Protein AF-A0A2T4S5C5-F1 (afdb_monomer_lite)

Structure (mmCIF, N/CA/C/O backbone):
data_AF-A0A2T4S5C5-F1
#
_entry.id   AF-A0A2T4S5C5-F1
#
loop_
_atom_site.group_PDB
_atom_site.id
_atom_site.type_symbol
_atom_site.label_atom_id
_atom_site.label_alt_id
_atom_site.label_comp_id
_atom_site.label_asym_id
_atom_site.label_entity_id
_atom_site.label_seq_id
_atom_site.pdbx_PDB_ins_code
_atom_site.Cartn_x
_atom_site.Cartn_y
_atom_site.Cartn_z
_atom_site.occupancy
_atom_site.B_iso_or_equiv
_atom_site.auth_seq_id
_atom_site.auth_comp_id
_atom_site.auth_asym_id
_atom_site.auth_atom_id
_atom_site.pdbx_PDB_model_num
ATOM 1 N N . PRO A 1 1 ? -18.027 0.697 -0.642 1.00 87.75 1 PRO A N 1
ATOM 2 C CA . PRO A 1 1 ? -19.459 0.591 -0.222 1.00 87.75 1 PRO A CA 1
ATOM 3 C C . PRO A 1 1 ? -19.782 -0.707 0.542 1.00 87.75 1 PRO A C 1
ATOM 5 O O . PRO A 1 1 ? -20.382 -0.642 1.612 1.00 87.75 1 PRO A O 1
ATOM 8 N N . ILE A 1 2 ? -19.350 -1.861 0.017 1.00 93.06 2 ILE A N 1
ATOM 9 C CA . ILE A 1 2 ? -19.612 -3.201 0.575 1.00 93.06 2 ILE A CA 1
ATOM 10 C C . ILE A 1 2 ? -19.132 -3.336 2.029 1.00 93.06 2 ILE A C 1
ATOM 12 O O . ILE A 1 2 ? -19.929 -3.673 2.899 1.00 93.06 2 ILE A O 1
ATOM 16 N N . GLY A 1 3 ? -17.880 -2.970 2.333 1.00 91.44 3 GLY A N 1
ATOM 17 C CA . GLY A 1 3 ? -17.350 -3.055 3.704 1.00 91.44 3 GLY A CA 1
ATOM 18 C C . GLY A 1 3 ? -18.175 -2.270 4.735 1.00 91.44 3 GLY A C 1
ATOM 19 O O . GLY A 1 3 ? -18.445 -2.761 5.828 1.00 91.44 3 GLY A O 1
ATOM 20 N N . ARG A 1 4 ? -18.684 -1.084 4.365 1.00 93.38 4 ARG A N 1
ATOM 21 C CA . ARG A 1 4 ? -19.587 -0.298 5.228 1.00 93.38 4 ARG A CA 1
ATOM 22 C C . ARG A 1 4 ? -20.935 -0.987 5.437 1.00 93.38 4 ARG A C 1
ATOM 24 O O . ARG A 1 4 ? -21.500 -0.866 6.517 1.00 93.38 4 ARG A O 1
ATOM 31 N N . ALA A 1 5 ? -21.465 -1.661 4.417 1.00 95.31 5 ALA A N 1
ATOM 32 C CA . ALA A 1 5 ? -22.710 -2.412 4.538 1.00 95.31 5 ALA A CA 1
ATOM 33 C C . ALA A 1 5 ? -22.542 -3.612 5.482 1.00 95.31 5 ALA A C 1
ATOM 35 O O . ALA A 1 5 ? -23.392 -3.809 6.343 1.00 95.31 5 ALA A O 1
ATOM 36 N N . ILE A 1 6 ? -21.417 -4.331 5.390 1.00 94.19 6 ILE A N 1
ATOM 37 C CA . ILE A 1 6 ? -21.075 -5.431 6.305 1.00 94.19 6 ILE A CA 1
ATOM 38 C C . ILE A 1 6 ? -21.021 -4.927 7.749 1.00 94.19 6 ILE A C 1
ATOM 40 O O . ILE A 1 6 ? -21.730 -5.460 8.592 1.00 94.19 6 ILE A O 1
ATOM 44 N N . LEU A 1 7 ? -20.268 -3.856 8.027 1.00 95.44 7 LEU A N 1
ATOM 45 C CA . LEU A 1 7 ? -20.167 -3.287 9.380 1.00 95.44 7 LEU A CA 1
ATOM 46 C C . LEU A 1 7 ? -21.524 -2.835 9.940 1.00 95.44 7 LEU A C 1
ATOM 48 O O . LEU A 1 7 ? -21.806 -3.026 11.120 1.00 95.44 7 LEU A O 1
ATOM 52 N N . LYS A 1 8 ? -22.380 -2.245 9.096 1.00 96.62 8 LYS A N 1
ATOM 53 C CA . LYS A 1 8 ? -23.745 -1.866 9.491 1.00 96.62 8 LYS A CA 1
ATOM 54 C C . LYS A 1 8 ? -24.615 -3.082 9.797 1.00 96.62 8 LYS A C 1
ATOM 56 O O . LYS A 1 8 ? -25.413 -3.026 10.723 1.00 96.62 8 LYS A O 1
ATOM 61 N N . TYR A 1 9 ? -24.482 -4.143 9.007 1.00 96.19 9 TYR A N 1
ATOM 62 C CA . TYR A 1 9 ? -25.260 -5.365 9.168 1.00 96.19 9 TYR A CA 1
ATOM 63 C C . TYR A 1 9 ? -24.844 -6.144 10.419 1.00 96.19 9 TYR A C 1
ATOM 65 O O . TYR A 1 9 ? -25.700 -6.597 11.171 1.00 96.19 9 TYR A O 1
ATOM 73 N N . THR A 1 10 ? -23.537 -6.277 10.663 1.00 95.44 10 THR A N 1
ATOM 74 C CA . THR A 1 10 ? -23.018 -6.981 11.843 1.00 95.44 10 THR A CA 1
ATOM 75 C C . THR A 1 10 ? -23.188 -6.172 13.121 1.00 95.44 10 THR A C 1
ATOM 77 O O . THR A 1 10 ? -23.290 -6.763 14.190 1.00 95.44 10 THR A O 1
ATOM 80 N N . ASN A 1 11 ? -23.211 -4.838 13.017 1.00 96.12 11 ASN A N 1
ATOM 81 C CA . ASN A 1 11 ? -23.272 -3.910 14.145 1.00 96.12 11 ASN A CA 1
ATOM 82 C C . ASN A 1 11 ? -22.183 -4.183 15.205 1.00 96.12 11 ASN A C 1
ATOM 84 O O . ASN A 1 11 ? -22.400 -4.035 16.407 1.00 96.12 11 ASN A O 1
ATOM 88 N N . LEU A 1 12 ? -21.006 -4.614 14.746 1.00 95.62 12 LEU A N 1
ATOM 89 C CA . LEU A 1 12 ? -19.851 -4.954 15.573 1.00 95.62 12 LEU A CA 1
ATOM 90 C C . LEU A 1 12 ? -18.567 -4.411 14.929 1.00 95.62 12 LEU A C 1
ATOM 92 O O . LEU A 1 12 ? -18.469 -4.381 13.698 1.00 95.62 12 LEU A O 1
ATOM 96 N N . PRO A 1 13 ? -17.553 -4.032 15.729 1.00 94.62 13 PRO A N 1
ATOM 97 C CA . PRO A 1 13 ? -16.203 -3.830 15.220 1.00 94.62 13 PRO A CA 1
ATOM 98 C C . PRO A 1 13 ? -15.662 -5.132 14.619 1.00 94.62 13 PRO A C 1
ATOM 100 O O . PRO A 1 13 ? -15.776 -6.194 15.230 1.00 94.62 13 PRO A O 1
ATOM 103 N N . ILE A 1 14 ? -15.048 -5.051 13.437 1.00 93.88 14 ILE A N 1
ATOM 104 C CA . ILE A 1 14 ? -14.439 -6.201 12.760 1.00 93.88 14 ILE A CA 1
ATOM 105 C C . ILE A 1 14 ? -12.934 -5.966 12.665 1.00 93.88 14 ILE A C 1
ATOM 107 O O . ILE A 1 14 ? -12.489 -4.994 12.056 1.00 93.88 14 ILE A O 1
ATOM 111 N N . ALA A 1 15 ? -12.150 -6.874 13.243 1.00 93.12 15 ALA A N 1
ATOM 112 C CA . ALA A 1 15 ? -10.718 -6.946 12.988 1.00 93.12 15 ALA A CA 1
ATOM 113 C C . ALA A 1 15 ? -10.492 -7.664 11.650 1.00 93.12 15 ALA A C 1
ATOM 115 O O . ALA A 1 15 ? -10.831 -8.837 11.515 1.00 93.12 15 ALA A O 1
ATOM 116 N N . ALA A 1 16 ? -9.938 -6.959 10.664 1.00 91.31 16 ALA A N 1
ATOM 117 C CA . ALA A 1 16 ? -9.728 -7.480 9.315 1.00 91.31 16 ALA A CA 1
ATOM 118 C C . ALA A 1 16 ? -8.326 -7.098 8.802 1.00 91.31 16 ALA A C 1
ATOM 120 O O . ALA A 1 16 ? -8.145 -5.981 8.311 1.00 91.31 16 ALA A O 1
ATOM 121 N N . PRO A 1 17 ? -7.314 -7.979 8.934 1.00 90.25 17 PRO A N 1
ATOM 122 C CA . PRO A 1 17 ? -6.069 -7.836 8.183 1.00 90.25 17 PRO A CA 1
ATOM 123 C C . PRO A 1 17 ? -6.308 -8.104 6.684 1.00 90.25 17 PRO A C 1
ATOM 125 O O . PRO A 1 17 ? -7.419 -8.431 6.265 1.00 90.25 17 PRO A O 1
ATOM 128 N N . SER A 1 18 ? -5.264 -7.971 5.866 1.00 90.06 18 SER A N 1
ATOM 129 C CA . SER A 1 18 ? -5.326 -8.303 4.441 1.00 90.06 18 SER A CA 1
ATOM 130 C C . SER A 1 18 ? -5.681 -9.787 4.230 1.00 90.06 18 SER A C 1
ATOM 132 O O . SER A 1 18 ? -5.186 -10.668 4.934 1.00 90.06 18 SER A O 1
ATOM 134 N N . ALA A 1 19 ? -6.572 -10.069 3.274 1.00 92.81 19 ALA A N 1
ATOM 135 C CA . ALA A 1 19 ? -7.164 -11.396 3.055 1.00 92.81 19 ALA A CA 1
ATOM 136 C C . ALA A 1 19 ? -6.281 -12.322 2.190 1.00 92.81 19 ALA A C 1
ATOM 138 O O . ALA A 1 19 ? -6.744 -12.906 1.211 1.00 92.81 19 ALA A O 1
ATOM 139 N N . ASN A 1 20 ? -4.996 -12.416 2.524 1.00 91.12 20 ASN A N 1
ATOM 140 C CA . ASN A 1 20 ? -3.998 -13.224 1.822 1.00 91.12 20 ASN A CA 1
ATOM 141 C C . ASN A 1 20 ? -3.277 -14.176 2.774 1.00 91.12 20 ASN A C 1
ATOM 143 O O . ASN A 1 20 ? -3.218 -13.971 3.990 1.00 91.12 20 ASN A O 1
ATOM 147 N N . ILE A 1 21 ? -2.673 -15.218 2.207 1.00 90.19 21 ILE A N 1
ATOM 148 C CA . ILE A 1 21 ? -1.751 -16.069 2.957 1.00 90.19 21 ILE A CA 1
ATOM 149 C C . ILE A 1 21 ? -0.557 -15.209 3.382 1.00 90.19 21 ILE A C 1
ATOM 151 O O . ILE A 1 21 ? -0.024 -14.421 2.593 1.00 90.19 21 ILE A O 1
ATOM 155 N N . SER A 1 22 ? -0.116 -15.360 4.634 1.00 83.56 22 SER A N 1
ATOM 156 C CA . SER A 1 22 ? 1.024 -14.611 5.169 1.00 83.56 22 SER A CA 1
ATOM 157 C C . SER A 1 22 ? 2.228 -14.682 4.224 1.00 83.56 22 SER A C 1
ATOM 159 O O . SER A 1 22 ? 2.515 -15.743 3.677 1.00 83.56 22 SER A O 1
ATOM 161 N N . SER A 1 23 ? 2.938 -13.559 4.058 1.00 78.25 23 SER A N 1
ATOM 162 C CA . SER A 1 23 ? 4.047 -13.315 3.105 1.00 78.25 23 SER A CA 1
ATOM 163 C C . SER A 1 23 ? 3.679 -13.120 1.628 1.00 78.25 23 SER A C 1
ATOM 165 O O . SER A 1 23 ? 4.500 -12.577 0.883 1.00 78.25 23 SER A O 1
ATOM 167 N N . ARG A 1 24 ? 2.460 -13.477 1.201 1.00 83.75 24 ARG A N 1
ATOM 168 C CA . ARG A 1 24 ? 1.985 -13.162 -0.156 1.00 83.75 24 ARG A CA 1
ATOM 169 C C . ARG A 1 24 ? 1.583 -11.686 -0.274 1.00 83.75 24 ARG A C 1
ATOM 171 O O . ARG A 1 24 ? 1.349 -11.045 0.753 1.00 83.75 24 ARG A O 1
ATOM 178 N N . PRO A 1 25 ? 1.508 -11.144 -1.500 1.00 84.12 25 PRO A N 1
ATOM 179 C CA . PRO A 1 25 ? 0.956 -9.816 -1.714 1.00 84.12 25 PRO A CA 1
ATOM 180 C C . PRO A 1 25 ? -0.488 -9.683 -1.224 1.00 84.12 25 PRO A C 1
ATOM 182 O O . PRO A 1 25 ? -1.264 -10.634 -1.320 1.00 84.12 25 PRO A O 1
ATOM 185 N N . SER A 1 26 ? -0.843 -8.503 -0.715 1.00 87.88 26 SER A N 1
ATOM 186 C CA . SER A 1 26 ? -2.214 -8.174 -0.337 1.00 87.88 26 SER A CA 1
ATOM 187 C C . SER A 1 26 ? -3.162 -8.254 -1.539 1.00 87.88 26 SER A C 1
ATOM 189 O O . SER A 1 26 ? -2.793 -7.879 -2.656 1.00 87.88 26 SER A O 1
ATOM 191 N N . PRO A 1 27 ? -4.393 -8.751 -1.344 1.00 90.31 27 PRO A N 1
ATOM 192 C CA . PRO A 1 27 ? -5.304 -8.996 -2.443 1.00 90.31 27 PRO A CA 1
ATOM 193 C C . PRO A 1 27 ? -6.079 -7.723 -2.798 1.00 90.31 27 PRO A C 1
ATOM 195 O O . PRO A 1 27 ? -6.766 -7.139 -1.964 1.00 90.31 27 PRO A O 1
ATOM 198 N N . THR A 1 28 ? -6.017 -7.331 -4.064 1.00 91.44 28 THR A N 1
ATOM 199 C CA . THR A 1 28 ? -6.781 -6.200 -4.621 1.00 91.44 28 THR A CA 1
ATOM 200 C C . THR A 1 28 ? -8.031 -6.620 -5.399 1.00 91.44 28 THR A C 1
ATOM 202 O O . THR A 1 28 ? -8.876 -5.781 -5.699 1.00 91.44 28 THR A O 1
ATOM 205 N N . THR A 1 29 ? -8.185 -7.912 -5.716 1.00 92.06 29 THR A N 1
ATOM 206 C CA . THR A 1 29 ? -9.306 -8.457 -6.502 1.00 92.06 29 THR A CA 1
ATOM 207 C C . THR A 1 29 ? -9.937 -9.662 -5.808 1.00 92.06 29 THR A C 1
ATOM 209 O O . THR A 1 29 ? -9.288 -10.336 -5.003 1.00 92.06 29 THR A O 1
ATOM 212 N N . PHE A 1 30 ? -11.187 -9.987 -6.160 1.00 94.19 30 PHE A N 1
ATOM 213 C CA . PHE A 1 30 ? -11.840 -11.211 -5.684 1.00 94.19 30 PHE A CA 1
ATOM 214 C C . PHE A 1 30 ? -11.022 -12.462 -6.019 1.00 94.19 30 PHE A C 1
ATOM 216 O O . PHE A 1 30 ? -10.830 -13.311 -5.156 1.00 94.19 30 PHE A O 1
ATOM 223 N N . SER A 1 31 ? -10.484 -12.555 -7.238 1.00 94.44 31 SER A N 1
ATOM 224 C CA . SER A 1 31 ? -9.674 -13.698 -7.668 1.00 94.44 31 SER A CA 1
ATOM 225 C C . SER A 1 31 ? -8.424 -13.885 -6.804 1.00 94.44 31 SER A C 1
ATOM 227 O O . SER A 1 31 ? -8.061 -15.021 -6.509 1.00 94.44 31 SER A O 1
ATOM 229 N N . HIS A 1 32 ? -7.784 -12.797 -6.353 1.00 94.06 32 HIS A N 1
ATOM 230 C CA . HIS A 1 32 ? -6.654 -12.881 -5.419 1.00 94.06 32 HIS A CA 1
ATOM 231 C C . HIS A 1 32 ? -7.078 -13.508 -4.085 1.00 94.06 32 HIS A C 1
ATOM 233 O O . HIS A 1 32 ? -6.421 -14.436 -3.619 1.00 94.06 32 HIS A O 1
ATOM 239 N N . VAL A 1 33 ? -8.194 -13.046 -3.508 1.00 95.50 33 VAL A N 1
ATOM 240 C CA . VAL A 1 33 ? -8.729 -13.596 -2.250 1.00 95.50 33 VAL A CA 1
ATOM 241 C C . VAL A 1 33 ? -9.144 -15.052 -2.429 1.00 95.50 33 VAL A C 1
ATOM 243 O O . VAL A 1 33 ? -8.781 -15.890 -1.615 1.00 95.50 33 VAL A O 1
ATOM 246 N N . PHE A 1 34 ? -9.873 -15.368 -3.499 1.00 95.75 34 PHE A N 1
ATOM 247 C CA . PHE A 1 34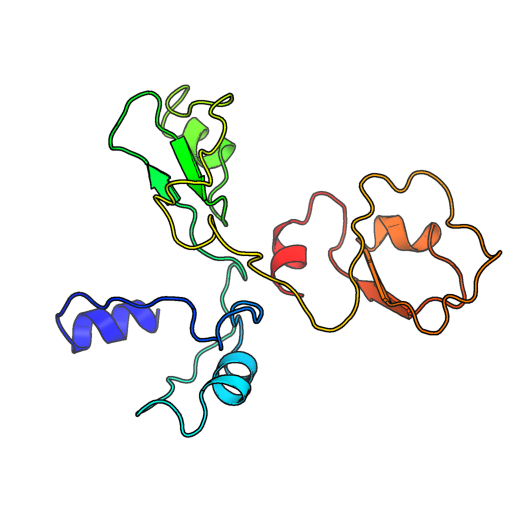 ? -10.360 -16.715 -3.779 1.00 95.75 34 PHE A CA 1
ATOM 248 C C . PHE A 1 34 ? -9.206 -17.719 -3.887 1.00 95.75 34 PHE A C 1
ATOM 250 O O . PHE A 1 34 ? -9.210 -18.732 -3.198 1.00 95.75 34 PHE A O 1
ATOM 257 N N . ASN A 1 35 ? -8.164 -17.398 -4.659 1.00 94.81 35 ASN A N 1
ATOM 258 C CA . ASN A 1 35 ? -6.995 -18.270 -4.818 1.00 94.81 35 ASN A CA 1
ATOM 259 C C . ASN A 1 35 ? -6.267 -18.568 -3.496 1.00 94.81 35 ASN A C 1
ATOM 261 O O . ASN A 1 35 ? -5.670 -19.634 -3.349 1.00 94.81 35 ASN A O 1
ATOM 265 N N . ASP A 1 36 ? -6.280 -17.621 -2.558 1.00 93.75 36 ASP A N 1
ATOM 266 C CA . ASP A 1 36 ? -5.587 -17.749 -1.279 1.00 93.75 36 ASP A CA 1
ATOM 267 C C . ASP A 1 36 ? -6.467 -18.355 -0.173 1.00 93.75 36 ASP A C 1
ATOM 269 O O . ASP A 1 36 ? -5.950 -19.087 0.675 1.00 93.75 36 ASP A O 1
ATOM 273 N N . MET A 1 37 ? -7.770 -18.057 -0.167 1.00 96.06 37 MET A N 1
ATOM 274 C CA . MET A 1 37 ? -8.685 -18.303 0.957 1.00 96.06 37 MET A CA 1
ATOM 275 C C . MET A 1 37 ? -9.770 -19.349 0.681 1.00 96.06 37 MET A C 1
ATOM 277 O O . MET A 1 37 ? -10.445 -19.752 1.631 1.00 96.06 37 MET A O 1
ATOM 281 N N . ASP A 1 38 ? -9.957 -19.805 -0.561 1.00 95.94 38 ASP A N 1
ATOM 282 C CA . ASP A 1 38 ? -10.962 -20.830 -0.866 1.00 95.94 38 ASP A CA 1
ATOM 283 C C . ASP A 1 38 ? -10.732 -22.102 -0.030 1.00 95.94 38 ASP A C 1
ATOM 285 O O . ASP A 1 38 ? -9.608 -22.586 0.135 1.00 95.94 38 ASP A O 1
ATOM 289 N N . GLY A 1 39 ? -11.809 -22.589 0.590 1.00 96.25 39 GLY A N 1
ATOM 290 C CA . GLY A 1 39 ? -11.778 -23.700 1.545 1.00 96.25 39 GLY A CA 1
ATOM 291 C C . GLY A 1 39 ? -11.089 -23.425 2.894 1.00 96.25 39 GLY A C 1
ATOM 292 O O . GLY A 1 39 ? -10.965 -24.353 3.694 1.00 96.25 39 GLY A O 1
ATOM 293 N N . ARG A 1 40 ? -10.636 -22.192 3.176 1.00 96.00 40 ARG A N 1
ATOM 294 C CA . ARG A 1 40 ? -9.966 -21.811 4.444 1.00 96.00 40 ARG A CA 1
ATOM 295 C C . ARG A 1 40 ? -10.784 -20.888 5.342 1.00 96.00 40 ARG A C 1
ATOM 297 O O . ARG A 1 40 ? -10.433 -20.729 6.507 1.00 96.00 40 ARG A O 1
ATOM 304 N N . VAL A 1 41 ? -11.817 -20.260 4.792 1.00 96.38 41 VAL A N 1
ATOM 305 C CA . VAL A 1 41 ? -12.706 -19.323 5.489 1.00 96.38 41 VAL A CA 1
ATOM 306 C C . VAL A 1 41 ? -14.160 -19.700 5.233 1.00 96.38 41 VAL A C 1
ATOM 308 O O . VAL A 1 41 ? -14.481 -20.319 4.219 1.00 96.38 41 VAL A O 1
ATOM 311 N N . GLU A 1 42 ? -15.055 -19.300 6.132 1.00 95.88 42 GLU A N 1
ATOM 312 C CA . GLU A 1 42 ? -16.482 -19.640 6.058 1.00 95.88 42 GLU A CA 1
ATOM 313 C C . GLU A 1 42 ? -17.211 -18.933 4.908 1.00 95.88 42 GLU A C 1
ATOM 315 O O . GLU A 1 42 ? -18.292 -19.356 4.500 1.00 95.88 42 GLU A O 1
ATOM 320 N N . GLY A 1 43 ? -16.641 -17.851 4.376 1.00 94.19 43 GLY A N 1
ATOM 321 C CA . GLY A 1 43 ? -17.212 -17.150 3.238 1.00 94.19 43 GLY A CA 1
ATOM 322 C C . GLY A 1 43 ? -16.305 -16.065 2.677 1.00 94.19 43 GLY A C 1
ATOM 323 O O . GLY A 1 43 ? -15.476 -15.487 3.378 1.00 94.19 43 GLY A O 1
ATOM 324 N N . ILE A 1 44 ? -16.506 -15.771 1.394 1.00 95.44 44 ILE A N 1
ATOM 325 C CA . ILE A 1 44 ? -15.828 -14.695 0.673 1.00 95.44 44 ILE A CA 1
ATOM 326 C C . ILE A 1 44 ? -16.902 -13.817 0.039 1.00 95.44 44 ILE A C 1
ATOM 328 O O . ILE A 1 44 ? -17.775 -14.300 -0.681 1.00 95.44 44 ILE A O 1
ATOM 332 N N . VAL A 1 45 ? -16.842 -12.514 0.305 1.00 93.88 45 VAL A N 1
ATOM 333 C CA . VAL A 1 45 ? -17.740 -11.545 -0.328 1.00 93.88 45 VAL A CA 1
ATOM 334 C C . VAL A 1 45 ? -17.126 -11.110 -1.651 1.00 93.88 45 VAL A C 1
ATOM 336 O O . VAL A 1 45 ? -16.037 -10.540 -1.670 1.00 93.88 45 VAL A O 1
ATOM 339 N N . ASN A 1 46 ? -17.829 -11.370 -2.753 1.00 92.94 46 ASN A N 1
ATOM 340 C CA . ASN A 1 46 ? -17.416 -10.904 -4.071 1.00 92.94 46 ASN A CA 1
ATOM 341 C C . ASN A 1 46 ? -17.767 -9.421 -4.246 1.00 92.94 46 ASN A C 1
ATOM 343 O O . ASN A 1 46 ? -18.930 -9.032 -4.127 1.00 92.94 46 ASN A O 1
ATOM 347 N N . GLY A 1 47 ? -16.750 -8.609 -4.508 1.00 88.38 47 GLY A N 1
ATOM 348 C CA . GLY A 1 47 ? -16.866 -7.188 -4.790 1.00 88.38 47 GLY A CA 1
ATOM 349 C C . GLY A 1 47 ? -15.899 -6.778 -5.892 1.00 88.38 47 GLY A C 1
ATOM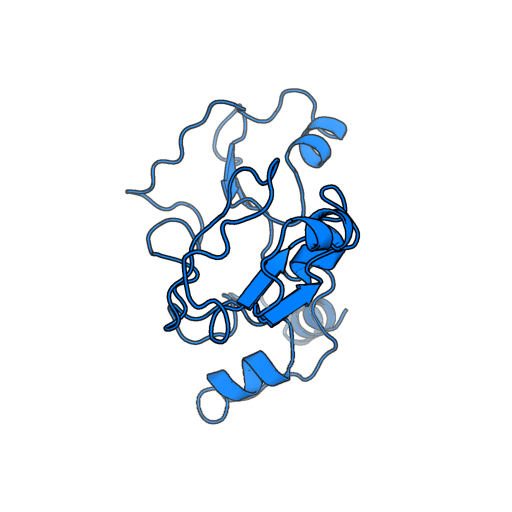 350 O O . GLY A 1 47 ? -15.048 -7.564 -6.313 1.00 88.38 47 GLY A O 1
ATOM 351 N N . ASP A 1 48 ? -16.036 -5.535 -6.339 1.00 88.75 48 ASP A N 1
ATOM 352 C CA . ASP A 1 48 ? -15.147 -4.956 -7.341 1.00 88.75 48 ASP A CA 1
ATOM 353 C C . ASP A 1 48 ? -13.703 -4.843 -6.827 1.00 88.75 48 ASP A C 1
ATOM 355 O O . ASP A 1 48 ? -13.429 -4.941 -5.624 1.00 88.75 48 ASP A O 1
ATOM 359 N N . GLN A 1 49 ? -12.771 -4.615 -7.754 1.00 87.69 49 GLN A N 1
ATOM 360 C CA . GLN A 1 49 ? -11.374 -4.342 -7.424 1.00 87.69 49 GLN A CA 1
ATOM 361 C C . GLN A 1 49 ? -11.258 -3.155 -6.454 1.00 87.69 49 GLN A C 1
ATOM 363 O O . GLN A 1 49 ? -11.976 -2.161 -6.567 1.00 87.69 49 GLN A O 1
ATOM 368 N N . SER A 1 50 ? -10.327 -3.253 -5.503 1.00 86.31 50 SER A N 1
ATOM 369 C CA . SER A 1 50 ? -10.041 -2.171 -4.561 1.00 86.31 50 SER A CA 1
ATOM 370 C C . SER A 1 50 ? -9.607 -0.896 -5.294 1.00 86.31 50 SER A C 1
ATOM 372 O O . SER A 1 50 ? -8.648 -0.936 -6.064 1.00 86.31 50 SER A O 1
ATOM 374 N N . GLU A 1 51 ? -10.253 0.232 -4.988 1.00 84.69 51 GLU A N 1
ATOM 375 C CA . GLU A 1 51 ? -10.057 1.525 -5.672 1.00 84.69 51 GLU A CA 1
ATOM 376 C C . GLU A 1 51 ? -8.677 2.160 -5.500 1.00 84.69 51 GLU A C 1
ATOM 378 O O . GLU A 1 51 ? -8.307 2.994 -6.317 1.00 84.69 51 GLU A O 1
ATOM 383 N N . GLU A 1 52 ? -7.925 1.795 -4.459 1.00 83.94 52 GLU A N 1
ATOM 384 C CA . GLU A 1 52 ? -6.587 2.355 -4.210 1.00 83.94 52 GLU A CA 1
ATOM 385 C C . GLU A 1 52 ? -5.463 1.333 -4.393 1.00 83.94 52 GLU A C 1
ATOM 387 O O . GLU A 1 52 ? -4.315 1.720 -4.556 1.00 83.94 52 GLU A O 1
ATOM 392 N N . GLY A 1 53 ? -5.770 0.030 -4.381 1.00 81.81 53 GLY A N 1
ATOM 393 C CA . GLY A 1 53 ? -4.788 -1.039 -4.612 1.00 81.81 53 GLY A CA 1
ATOM 394 C C . GLY A 1 53 ? -3.677 -1.180 -3.558 1.00 81.81 53 GLY A C 1
ATOM 395 O O . GLY A 1 53 ? -2.888 -2.115 -3.625 1.00 81.81 53 GLY A O 1
ATOM 396 N N . LEU A 1 54 ? -3.652 -0.297 -2.561 1.00 82.44 54 LEU A N 1
ATOM 397 C CA . LEU A 1 54 ? -2.735 -0.289 -1.426 1.00 82.44 54 LEU A CA 1
ATOM 398 C C . LEU A 1 54 ? -3.494 -0.396 -0.104 1.00 82.44 54 LEU A C 1
ATOM 400 O O . LEU A 1 54 ? -4.687 -0.086 -0.010 1.00 82.44 54 LEU A O 1
ATOM 404 N N . GLU A 1 55 ? -2.783 -0.778 0.953 1.00 85.69 55 GLU A N 1
ATOM 405 C CA . GLU A 1 55 ? -3.308 -0.651 2.304 1.00 85.69 55 GLU A CA 1
ATOM 406 C C . GLU A 1 55 ? -3.459 0.808 2.759 1.00 85.69 55 GLU A C 1
ATOM 408 O O . GLU A 1 55 ? -2.880 1.752 2.221 1.00 85.69 55 GLU A O 1
ATOM 413 N N . SER A 1 56 ? -4.238 0.987 3.828 1.00 90.38 56 SER A N 1
ATOM 414 C CA . SER A 1 56 ? -4.425 2.285 4.465 1.00 90.38 56 SER A CA 1
ATOM 415 C C . SER A 1 56 ? -3.124 2.831 5.060 1.00 90.38 56 SER A C 1
ATOM 417 O O . SER A 1 56 ? -2.363 2.089 5.700 1.00 90.38 56 SER A O 1
ATOM 419 N N . THR A 1 57 ? -2.947 4.149 4.957 1.00 92.12 57 THR A N 1
ATOM 420 C CA . THR A 1 57 ? -1.959 4.898 5.741 1.00 92.12 57 THR A CA 1
ATOM 421 C C . THR A 1 57 ? -2.276 4.762 7.231 1.00 92.12 57 THR A C 1
ATOM 423 O O . THR A 1 57 ? -3.441 4.834 7.630 1.00 92.12 57 THR A O 1
ATOM 426 N N . VAL A 1 58 ? -1.255 4.547 8.060 1.00 92.06 58 VAL A N 1
ATOM 427 C CA . VAL A 1 58 ? -1.385 4.500 9.525 1.00 92.06 58 VAL A CA 1
ATOM 428 C C . VAL A 1 58 ? -0.612 5.670 10.113 1.00 92.06 58 VAL A C 1
ATOM 430 O O . VAL A 1 58 ? 0.612 5.710 10.006 1.00 92.06 58 VAL A O 1
ATOM 433 N N . LEU A 1 59 ? -1.332 6.599 10.740 1.00 91.56 59 LEU A N 1
ATOM 434 C CA . LEU A 1 59 ? -0.769 7.721 11.484 1.00 91.56 59 LEU A CA 1
ATOM 435 C C . LEU A 1 59 ? -0.770 7.376 12.979 1.00 91.56 59 LEU A C 1
ATOM 437 O O . LEU A 1 59 ? -1.816 7.071 13.551 1.00 91.56 59 LEU A O 1
ATOM 441 N N . ASP A 1 60 ? 0.403 7.398 13.600 1.00 91.12 60 ASP A N 1
ATOM 442 C CA . ASP A 1 60 ? 0.560 7.286 15.044 1.00 91.12 60 ASP A CA 1
ATOM 443 C C . ASP A 1 60 ? 0.293 8.648 15.690 1.00 91.12 60 ASP A C 1
ATOM 445 O O . ASP A 1 60 ? 1.104 9.572 15.606 1.00 91.12 60 ASP A O 1
ATOM 449 N N . CYS A 1 61 ? -0.866 8.742 16.340 1.00 92.38 61 CYS A N 1
ATOM 450 C CA . CYS A 1 61 ? -1.321 9.933 17.050 1.00 92.38 61 CYS A CA 1
ATOM 451 C C . CYS A 1 61 ? -1.070 9.864 18.567 1.00 92.38 61 CYS A C 1
ATOM 453 O O . CYS A 1 61 ? -1.685 10.618 19.321 1.00 92.38 61 CYS A O 1
ATOM 455 N N . THR A 1 62 ? -0.226 8.942 19.044 1.00 90.44 62 THR A N 1
ATOM 456 C CA . THR A 1 62 ? 0.094 8.815 20.481 1.00 90.44 62 THR A CA 1
ATOM 457 C C . THR A 1 62 ? 1.146 9.821 20.961 1.00 90.44 62 THR A C 1
ATOM 459 O O . THR A 1 62 ? 1.350 9.972 22.165 1.00 90.44 62 THR A O 1
ATOM 462 N N . GLN A 1 63 ? 1.780 10.536 20.029 1.00 87.44 63 GLN A N 1
ATOM 463 C CA . GLN A 1 63 ? 2.809 11.552 20.252 1.00 87.44 63 GLN A CA 1
ATOM 464 C C . GLN A 1 63 ? 2.626 12.734 19.289 1.00 87.44 63 GLN A C 1
ATOM 466 O O . GLN A 1 63 ? 1.856 12.638 18.337 1.00 87.44 63 GLN A O 1
ATOM 471 N N . TYR A 1 64 ? 3.319 13.846 19.552 1.00 88.06 64 TYR A N 1
ATOM 472 C CA . TYR A 1 64 ? 3.375 15.005 18.659 1.00 88.06 64 TYR A CA 1
ATOM 473 C C . TYR A 1 64 ? 4.832 15.478 18.503 1.00 88.06 64 TYR A C 1
ATOM 475 O O . TYR A 1 64 ? 5.498 15.626 19.535 1.00 88.06 64 TYR A O 1
ATOM 483 N N . PRO A 1 65 ? 5.326 15.768 17.285 1.00 91.50 65 PRO A N 1
ATOM 484 C CA . PRO A 1 65 ? 4.653 15.625 15.984 1.00 91.50 65 PRO A CA 1
ATOM 485 C C . PRO A 1 65 ? 4.188 14.187 15.689 1.00 91.50 65 PRO A C 1
ATOM 487 O O . PRO A 1 65 ? 4.735 13.218 16.220 1.00 91.50 65 PRO A O 1
ATOM 490 N N . TYR A 1 66 ? 3.101 14.059 14.926 1.00 92.62 66 TYR A N 1
ATOM 491 C CA . TYR A 1 66 ? 2.550 12.773 14.508 1.00 92.62 66 TYR A CA 1
ATOM 492 C C . TYR A 1 66 ? 3.515 12.054 13.583 1.00 92.62 66 TYR A C 1
ATOM 494 O O . TYR A 1 66 ? 4.355 12.656 12.922 1.00 92.62 66 TYR A O 1
ATOM 502 N N . ARG A 1 67 ? 3.354 10.741 13.484 1.00 90.50 67 ARG A N 1
ATOM 503 C CA . ARG A 1 67 ? 4.276 9.914 12.719 1.00 90.50 67 ARG A CA 1
ATOM 504 C C . ARG A 1 67 ? 3.531 8.982 11.785 1.00 90.50 67 ARG A C 1
ATOM 506 O O . ARG A 1 67 ? 2.671 8.222 12.224 1.00 90.50 67 ARG A O 1
ATOM 513 N N . ILE A 1 68 ? 3.919 8.946 10.514 1.00 89.81 68 ILE A N 1
ATOM 514 C CA . ILE A 1 68 ? 3.420 7.927 9.587 1.00 89.81 68 ILE A CA 1
ATOM 515 C C . ILE A 1 68 ? 4.086 6.589 9.937 1.00 89.81 68 ILE A C 1
ATOM 517 O O . ILE A 1 68 ? 5.261 6.351 9.665 1.00 89.81 68 ILE A O 1
ATOM 521 N N . ALA A 1 69 ? 3.330 5.707 10.588 1.00 87.25 69 ALA A N 1
ATOM 522 C CA . ALA A 1 69 ? 3.761 4.361 10.957 1.00 87.25 69 ALA A CA 1
ATOM 523 C C . ALA A 1 69 ? 3.759 3.404 9.757 1.00 87.25 69 ALA A C 1
ATOM 525 O O . ALA A 1 69 ? 4.553 2.464 9.701 1.00 87.25 69 ALA A O 1
ATOM 526 N N . ARG A 1 70 ? 2.857 3.642 8.799 1.00 87.56 70 ARG A N 1
ATOM 527 C CA . ARG A 1 70 ? 2.799 2.920 7.529 1.00 87.56 70 ARG A CA 1
ATOM 528 C C . ARG A 1 70 ? 2.315 3.849 6.413 1.00 87.56 70 ARG A C 1
ATOM 530 O O . ARG A 1 70 ? 1.201 4.360 6.541 1.00 87.56 70 ARG A O 1
ATOM 537 N N . PRO A 1 71 ? 3.092 4.030 5.333 1.00 87.06 71 PRO A N 1
ATOM 538 C CA . PRO A 1 71 ? 2.629 4.720 4.133 1.00 87.06 71 PRO A CA 1
ATOM 539 C C . PRO A 1 71 ? 1.483 3.964 3.450 1.00 87.06 71 PRO A C 1
ATOM 541 O O . PRO A 1 71 ? 1.424 2.736 3.498 1.00 87.06 71 PRO A O 1
ATOM 544 N N . GLY A 1 72 ? 0.586 4.696 2.805 1.00 88.62 72 GLY A N 1
ATOM 545 C CA . GLY A 1 72 ? -0.536 4.150 2.046 1.00 88.62 72 GLY A CA 1
ATOM 546 C C . GLY A 1 72 ? -1.092 5.206 1.096 1.00 88.62 72 GLY A C 1
ATOM 547 O O . GLY A 1 72 ? -0.391 6.154 0.750 1.00 88.62 72 GLY A O 1
ATOM 548 N N . ALA A 1 73 ? -2.357 5.068 0.697 1.00 88.31 73 ALA A N 1
ATOM 549 C CA . ALA A 1 73 ? -2.983 5.971 -0.278 1.00 88.31 73 ALA A CA 1
ATOM 550 C C . ALA A 1 73 ? -3.097 7.440 0.181 1.00 88.31 73 ALA A C 1
ATOM 552 O O . ALA A 1 73 ? -3.173 8.340 -0.650 1.00 88.31 73 ALA A O 1
ATOM 553 N N . ILE A 1 74 ? -3.118 7.698 1.494 1.00 91.50 74 ILE A N 1
ATOM 554 C CA . ILE A 1 74 ? -3.070 9.062 2.032 1.00 91.50 74 ILE A CA 1
ATOM 555 C C . ILE A 1 74 ? -1.604 9.439 2.219 1.00 91.50 74 ILE A C 1
ATOM 557 O O . ILE A 1 74 ? -0.930 8.857 3.076 1.00 91.50 74 ILE A O 1
ATOM 561 N N . THR A 1 75 ? -1.128 10.385 1.414 1.00 89.81 75 THR A N 1
ATOM 562 C CA . THR A 1 75 ? 0.264 10.837 1.460 1.00 89.81 75 THR A CA 1
ATOM 563 C C . THR A 1 75 ? 0.498 11.822 2.600 1.00 89.81 75 THR A C 1
ATOM 565 O O . THR A 1 75 ? -0.438 12.365 3.192 1.00 89.81 75 THR A O 1
ATOM 568 N N . GLU A 1 76 ? 1.766 12.059 2.905 1.00 90.00 76 GLU A N 1
ATOM 569 C CA . GLU A 1 76 ? 2.181 13.062 3.878 1.00 90.00 76 GLU A CA 1
ATOM 570 C C . GLU A 1 76 ? 1.714 14.466 3.486 1.00 90.00 76 GLU A C 1
ATOM 572 O O . GLU A 1 76 ? 1.119 15.164 4.301 1.00 90.00 76 GLU A O 1
ATOM 577 N N . GLU A 1 77 ? 1.851 14.834 2.212 1.00 90.25 77 GLU A N 1
ATOM 578 C CA . GLU A 1 77 ? 1.418 16.131 1.689 1.00 90.25 77 GLU A CA 1
ATOM 579 C C . GLU A 1 77 ? -0.096 16.319 1.836 1.00 90.25 77 GLU A C 1
ATOM 581 O O . GLU A 1 77 ? -0.571 17.419 2.123 1.00 90.25 77 GLU A O 1
ATOM 586 N N . MET A 1 78 ? -0.875 15.242 1.675 1.00 93.12 78 MET A N 1
ATOM 587 C CA . MET A 1 78 ? -2.318 15.277 1.916 1.00 93.12 78 MET A CA 1
ATOM 588 C C . MET A 1 78 ? -2.630 15.548 3.390 1.00 93.12 78 MET A C 1
ATOM 590 O O . MET A 1 78 ? -3.543 16.323 3.677 1.00 93.12 78 MET A O 1
ATOM 594 N N . ILE A 1 79 ? -1.881 14.945 4.318 1.00 93.94 79 ILE A N 1
ATOM 595 C CA . ILE A 1 79 ? -2.045 15.183 5.758 1.00 93.94 79 ILE A CA 1
ATOM 596 C C . ILE A 1 79 ? -1.663 16.626 6.094 1.00 93.94 79 ILE A C 1
ATOM 598 O O . ILE A 1 79 ? -2.468 17.337 6.696 1.00 93.94 79 ILE A O 1
ATOM 602 N N . ASP A 1 80 ? -0.500 17.088 5.641 1.00 91.00 80 ASP A N 1
ATOM 603 C CA . ASP A 1 80 ? -0.007 18.444 5.893 1.00 91.00 80 ASP A CA 1
ATOM 604 C C . ASP A 1 80 ? -0.895 19.530 5.284 1.00 91.00 80 ASP A C 1
ATOM 606 O O . ASP A 1 80 ? -1.023 20.613 5.853 1.00 91.00 80 ASP A O 1
ATOM 610 N N . SER A 1 81 ? -1.578 19.251 4.170 1.00 94.31 81 SER A N 1
ATOM 611 C CA . SER A 1 81 ? -2.538 20.198 3.589 1.00 94.31 81 SER A CA 1
ATOM 612 C C . SER A 1 81 ? -3.717 20.515 4.520 1.00 94.31 81 SER A C 1
ATOM 614 O O . SER A 1 81 ? -4.303 21.596 4.434 1.00 94.31 81 SER A O 1
ATOM 616 N N . VAL A 1 82 ? -4.058 19.587 5.420 1.00 95.88 82 VAL A N 1
ATOM 617 C CA . VAL A 1 82 ? -5.146 19.728 6.399 1.00 95.88 82 VAL A CA 1
ATOM 618 C C . VAL A 1 82 ? -4.603 20.099 7.780 1.00 95.88 82 VAL A C 1
ATOM 620 O O . VAL A 1 82 ? -5.241 20.864 8.504 1.00 95.88 82 VAL A O 1
ATOM 623 N N . LEU A 1 83 ? -3.433 19.571 8.147 1.00 92.62 83 LEU A N 1
ATOM 624 C CA . LEU A 1 83 ? -2.775 19.752 9.441 1.00 92.62 83 LEU A CA 1
ATOM 625 C C . LEU A 1 83 ? -1.302 20.168 9.238 1.00 92.62 83 LEU A C 1
ATOM 627 O O . LEU A 1 83 ? -0.409 19.337 9.410 1.00 92.62 83 LEU A O 1
ATOM 631 N N . PRO A 1 84 ? -1.022 21.437 8.887 1.00 93.44 84 PRO A N 1
ATOM 632 C CA . PRO A 1 84 ? 0.325 21.861 8.511 1.00 93.44 84 PRO A CA 1
ATOM 633 C C . PRO A 1 84 ? 1.353 21.688 9.634 1.00 93.44 84 PRO A C 1
ATOM 635 O O . PRO A 1 84 ? 1.141 22.176 10.747 1.00 93.44 84 PRO A O 1
ATOM 638 N N . GLY A 1 85 ? 2.483 21.041 9.329 1.00 89.56 85 GLY A N 1
ATOM 639 C CA . GLY A 1 85 ? 3.594 20.855 10.271 1.00 89.56 85 GLY A CA 1
ATOM 640 C C . GLY A 1 85 ? 3.259 19.906 11.420 1.00 89.56 85 GLY A C 1
ATOM 641 O O . GLY A 1 85 ? 3.840 20.010 12.504 1.00 89.56 85 GLY A O 1
ATOM 642 N N . SER A 1 86 ? 2.273 19.030 11.208 1.00 91.19 86 SER A N 1
ATOM 643 C CA . SER A 1 86 ? 1.829 18.065 12.212 1.00 91.19 86 SER A CA 1
ATOM 644 C C . SER A 1 86 ? 2.542 16.725 12.109 1.00 91.19 86 SER A C 1
ATOM 646 O O . SER A 1 86 ? 2.476 15.962 13.068 1.00 91.19 86 SER A O 1
ATOM 648 N N . VAL A 1 87 ? 3.215 16.438 10.992 1.00 90.56 87 VAL A N 1
ATOM 649 C CA . VAL A 1 87 ? 3.937 15.184 10.758 1.00 90.56 87 VAL A CA 1
ATOM 650 C C . VAL A 1 87 ? 5.441 15.386 10.956 1.00 90.56 87 VAL A C 1
ATOM 652 O O . VAL A 1 87 ? 6.011 16.394 10.551 1.00 90.56 87 VAL A O 1
ATOM 655 N N . ASP A 1 88 ? 6.083 14.427 11.618 1.00 87.50 88 ASP A N 1
ATOM 656 C CA . ASP A 1 88 ? 7.535 14.356 11.749 1.00 87.50 88 ASP A CA 1
ATOM 657 C C . ASP A 1 88 ? 8.154 13.763 10.480 1.00 87.50 88 ASP A C 1
ATOM 659 O O . ASP A 1 88 ? 8.111 12.546 10.267 1.00 87.50 88 ASP A O 1
ATOM 663 N N . HIS A 1 89 ? 8.752 14.630 9.668 1.00 76.75 89 HIS A N 1
ATOM 664 C CA . HIS A 1 89 ? 9.411 14.267 8.414 1.00 76.75 89 HIS A CA 1
ATOM 665 C C . HIS A 1 89 ? 10.662 13.388 8.611 1.00 76.75 89 HIS A C 1
ATOM 667 O O . HIS A 1 89 ? 11.027 12.623 7.718 1.00 76.75 89 HIS A O 1
ATOM 673 N N . ASP A 1 90 ? 11.318 13.467 9.775 1.00 75.38 90 ASP A N 1
ATOM 674 C CA . ASP A 1 90 ? 12.612 12.816 10.036 1.00 75.38 90 ASP A CA 1
ATOM 675 C C . ASP A 1 90 ? 12.483 11.547 10.902 1.00 75.38 90 ASP A C 1
ATOM 677 O O . ASP A 1 90 ? 13.478 10.880 11.227 1.00 75.38 90 ASP A O 1
ATOM 681 N N . ALA A 1 91 ? 11.260 11.168 11.283 1.00 69.38 91 ALA A N 1
ATOM 682 C CA . ALA A 1 91 ? 11.023 10.054 12.190 1.00 69.38 91 ALA A CA 1
ATOM 683 C C . ALA A 1 91 ? 11.442 8.696 11.590 1.00 69.38 91 ALA A C 1
ATOM 685 O O . ALA A 1 91 ? 10.684 8.039 10.870 1.00 69.38 91 ALA A O 1
ATOM 686 N N . GLN A 1 92 ? 12.597 8.166 12.007 1.00 64.75 92 GLN A N 1
ATOM 687 C CA . GLN A 1 92 ? 13.041 6.811 11.642 1.00 64.75 92 GLN A CA 1
ATOM 688 C C . GLN A 1 92 ? 12.199 5.720 12.310 1.00 64.75 92 GLN A C 1
ATOM 690 O O . GLN A 1 92 ? 12.021 5.713 13.536 1.00 64.75 92 GLN A O 1
ATOM 695 N N . LEU A 1 93 ? 11.595 4.825 11.516 1.00 64.88 93 LEU A N 1
ATOM 696 C CA . LEU A 1 93 ? 10.712 3.755 12.009 1.00 64.88 93 LEU A CA 1
ATOM 697 C C . LEU A 1 93 ? 11.520 2.741 12.809 1.00 64.88 93 LEU A C 1
ATOM 699 O O . LEU A 1 93 ? 12.389 2.066 12.269 1.00 64.88 93 LEU A O 1
ATOM 703 N N . ASN A 1 94 ? 11.208 2.611 14.103 1.00 65.06 94 ASN A N 1
ATOM 704 C CA . ASN A 1 94 ? 11.739 1.512 14.895 1.00 65.06 94 ASN A CA 1
ATOM 705 C C . ASN A 1 94 ? 11.018 0.224 14.471 1.00 65.06 94 ASN A C 1
ATOM 707 O O . ASN A 1 94 ? 9.881 -0.034 14.865 1.00 65.06 94 ASN A O 1
ATOM 711 N N . THR A 1 95 ? 11.683 -0.573 13.642 1.00 64.44 95 THR A N 1
ATOM 712 C CA . THR A 1 95 ? 11.157 -1.830 13.096 1.00 64.44 95 THR A CA 1
ATOM 713 C C . THR A 1 95 ? 11.202 -2.990 14.098 1.00 64.44 95 THR A C 1
ATOM 715 O O . THR A 1 95 ? 10.541 -4.008 13.886 1.00 64.44 95 THR A O 1
ATOM 718 N N . GLU A 1 96 ? 11.908 -2.847 15.228 1.00 61.81 96 GLU A N 1
ATOM 719 C CA . GLU A 1 96 ? 11.991 -3.881 16.270 1.00 61.81 96 GLU A CA 1
ATOM 720 C C . GLU A 1 96 ? 10.697 -3.988 17.095 1.00 61.81 96 GLU A C 1
ATOM 722 O O . GLU A 1 96 ? 10.332 -5.075 17.559 1.00 61.81 96 GLU A O 1
ATOM 727 N N . LYS A 1 97 ? 9.967 -2.872 17.238 1.00 67.25 97 LYS A N 1
ATOM 728 C CA . LYS A 1 97 ? 8.658 -2.790 17.904 1.00 67.25 97 LYS A CA 1
ATOM 729 C C . LYS A 1 97 ? 7.603 -2.266 16.924 1.00 67.25 97 LYS A C 1
ATOM 731 O O . LYS A 1 97 ? 7.331 -1.068 16.908 1.00 67.25 97 LYS A O 1
ATOM 736 N N . PRO A 1 98 ? 7.004 -3.144 16.100 1.00 67.31 98 PRO A N 1
ATOM 737 C CA . PRO A 1 98 ? 6.025 -2.722 15.109 1.00 67.31 98 PRO A CA 1
ATOM 738 C C . PRO A 1 98 ? 4.772 -2.175 15.800 1.00 67.31 98 PRO A C 1
ATOM 740 O O . PRO A 1 98 ? 4.136 -2.873 16.588 1.00 67.31 98 PRO A O 1
ATOM 743 N N . ILE A 1 99 ? 4.416 -0.935 15.478 1.00 75.94 99 ILE A N 1
ATOM 744 C CA . ILE A 1 99 ? 3.178 -0.282 15.935 1.00 75.94 99 ILE A CA 1
ATOM 745 C C . ILE A 1 99 ? 2.059 -0.362 14.885 1.00 75.94 99 ILE A C 1
ATOM 747 O O . ILE A 1 99 ? 0.910 -0.049 15.178 1.00 75.94 99 ILE A O 1
ATOM 751 N N . ALA A 1 100 ? 2.384 -0.823 13.673 1.00 72.06 100 ALA A N 1
ATOM 752 C CA . ALA A 1 100 ? 1.448 -1.058 12.582 1.00 72.06 100 ALA A CA 1
ATOM 753 C C . ALA A 1 100 ? 1.735 -2.402 11.874 1.00 72.06 100 ALA A C 1
ATOM 755 O O . ALA A 1 100 ? 2.887 -2.856 11.829 1.00 72.06 100 ALA A O 1
ATOM 756 N N . PRO A 1 101 ? 0.714 -3.058 11.285 1.00 68.19 101 PRO A N 1
ATOM 757 C CA . PRO A 1 101 ? 0.920 -4.218 10.416 1.00 68.19 101 PRO A CA 1
ATOM 758 C C . PRO A 1 101 ? 1.745 -3.804 9.196 1.00 68.19 101 PRO A C 1
ATOM 760 O O . PRO A 1 101 ? 1.440 -2.772 8.611 1.00 68.19 101 PRO A O 1
ATOM 763 N N . GLY A 1 102 ? 2.740 -4.582 8.766 1.00 65.50 102 GLY A N 1
ATOM 764 C CA . GLY A 1 102 ? 3.610 -4.179 7.648 1.00 65.50 102 GLY A CA 1
ATOM 765 C C . GLY A 1 102 ? 5.068 -3.904 8.031 1.00 65.50 102 GLY A C 1
ATOM 766 O O . GLY A 1 102 ? 5.915 -3.811 7.153 1.00 65.50 102 GLY A O 1
ATOM 767 N N . MET A 1 103 ? 5.378 -3.772 9.327 1.00 63.34 103 MET A N 1
ATOM 768 C CA . MET A 1 103 ? 6.653 -3.188 9.781 1.00 63.34 103 MET A CA 1
ATOM 769 C C . MET A 1 103 ? 7.773 -4.186 10.135 1.00 63.34 103 MET A C 1
ATOM 771 O O . MET A 1 103 ? 8.932 -3.786 10.183 1.00 63.34 103 MET A O 1
ATOM 775 N N . LYS A 1 104 ? 7.460 -5.456 10.439 1.00 51.25 104 LYS A N 1
ATOM 776 C CA . LYS A 1 104 ? 8.430 -6.403 11.043 1.00 51.25 104 LYS A CA 1
ATOM 777 C C . LYS A 1 104 ? 8.945 -7.492 10.098 1.00 51.25 104 LYS A C 1
ATOM 779 O O . LYS A 1 104 ? 10.049 -7.994 10.287 1.00 51.25 104 LYS A O 1
ATOM 784 N N . TYR A 1 105 ? 8.155 -7.886 9.105 1.00 52.75 105 TYR A N 1
ATOM 785 C CA . TYR A 1 105 ? 8.506 -8.960 8.171 1.00 52.75 105 TYR A CA 1
ATOM 786 C C . TYR A 1 105 ? 8.742 -8.386 6.771 1.00 52.75 105 TYR A C 1
ATOM 788 O O . TYR A 1 105 ? 8.316 -7.272 6.490 1.00 52.75 105 TYR A O 1
ATOM 796 N N . LYS A 1 106 ? 9.398 -9.132 5.870 1.00 52.53 106 LYS A N 1
ATOM 797 C CA . LYS A 1 106 ? 9.340 -8.822 4.432 1.00 52.53 106 LYS A CA 1
ATOM 798 C C . LYS A 1 106 ? 7.886 -8.974 3.981 1.00 52.53 106 LYS A C 1
ATOM 800 O O . LYS A 1 106 ? 7.448 -10.061 3.612 1.00 52.53 106 LYS A O 1
ATOM 805 N N . HIS A 1 107 ? 7.120 -7.900 4.099 1.00 56.88 107 HIS A N 1
ATOM 806 C CA . HIS A 1 107 ? 5.820 -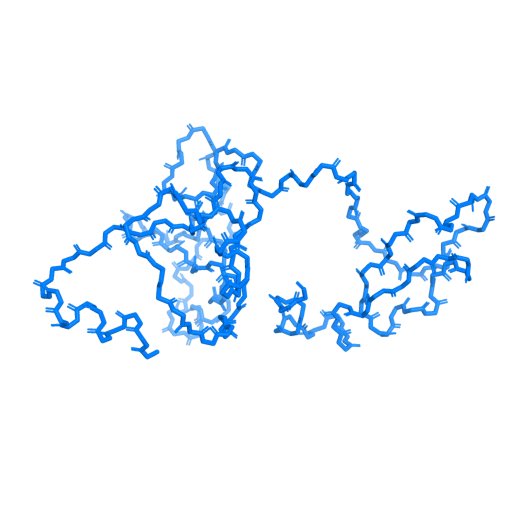7.776 3.473 1.00 56.88 107 HIS A CA 1
ATOM 807 C C . HIS A 1 107 ? 6.108 -7.651 1.978 1.00 56.88 107 HIS A C 1
ATOM 809 O O . HIS A 1 107 ? 6.889 -6.786 1.598 1.00 56.88 107 HIS A O 1
ATOM 815 N N . TYR A 1 108 ? 5.561 -8.562 1.168 1.00 54.28 108 TYR A N 1
ATOM 816 C CA . TYR A 1 108 ? 5.805 -8.672 -0.278 1.00 54.28 108 TYR A CA 1
ATOM 817 C C . TYR A 1 108 ? 7.153 -9.298 -0.669 1.00 54.28 108 TYR A C 1
ATOM 819 O O . TYR A 1 108 ? 8.038 -8.645 -1.214 1.00 54.28 108 TYR A O 1
ATOM 827 N N . SER A 1 109 ? 7.300 -10.606 -0.436 1.00 61.19 109 SER A N 1
ATOM 828 C CA . SER A 1 109 ? 8.404 -11.389 -1.008 1.00 61.19 109 SER A CA 1
ATOM 829 C C . SER A 1 109 ? 7.843 -12.414 -1.997 1.00 61.19 109 SER A C 1
ATOM 831 O O . SER A 1 109 ? 7.586 -13.553 -1.598 1.00 61.19 109 SER A O 1
ATOM 833 N N . PRO A 1 110 ? 7.608 -12.042 -3.270 1.00 67.19 110 PRO A N 1
ATOM 834 C CA . PRO A 1 110 ? 7.239 -13.026 -4.281 1.00 67.19 110 PRO A CA 1
ATOM 835 C C . PRO A 1 110 ? 8.326 -14.106 -4.404 1.00 67.19 110 PRO A C 1
ATOM 837 O O . PRO A 1 110 ? 9.484 -13.891 -4.045 1.00 67.19 110 PRO A O 1
ATOM 840 N N . GLN A 1 111 ? 7.947 -15.287 -4.901 1.00 74.44 111 GLN A N 1
ATOM 841 C CA . GLN A 1 111 ? 8.907 -16.369 -5.160 1.00 74.44 111 GLN A CA 1
ATOM 842 C C . GLN A 1 111 ? 9.872 -16.012 -6.298 1.00 74.44 111 GLN A C 1
ATOM 844 O O . G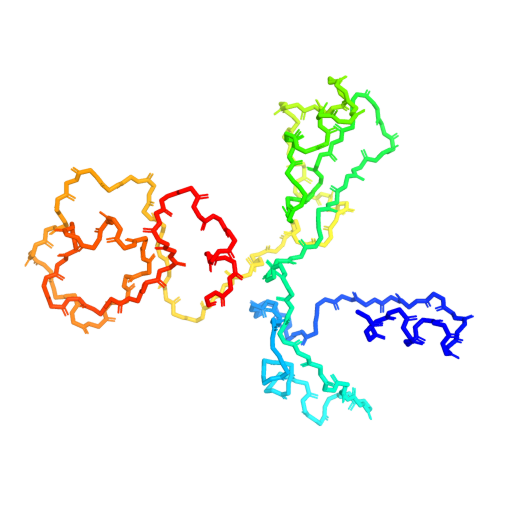LN A 1 111 ? 11.030 -16.423 -6.280 1.00 74.44 111 GLN A O 1
ATOM 849 N N . THR A 1 112 ? 9.399 -15.233 -7.272 1.00 80.62 112 THR A N 1
ATOM 850 C CA . THR A 1 112 ? 10.225 -14.686 -8.348 1.00 80.62 112 THR A CA 1
ATOM 851 C C . THR A 1 112 ? 11.158 -13.607 -7.789 1.00 80.62 112 THR A C 1
ATOM 853 O O . THR A 1 112 ? 10.671 -12.714 -7.093 1.00 80.62 112 THR A O 1
ATOM 856 N N . PRO A 1 113 ? 12.472 -13.640 -8.085 1.00 84.75 113 PRO A N 1
ATOM 857 C CA . PRO A 1 113 ? 13.394 -12.579 -7.694 1.00 84.75 113 PRO A CA 1
ATOM 858 C C . PRO A 1 113 ? 12.943 -11.209 -8.214 1.00 84.75 113 PRO A C 1
ATOM 860 O O . PRO A 1 113 ? 12.578 -11.074 -9.379 1.00 84.75 113 PRO A O 1
ATOM 863 N N . VAL A 1 114 ? 13.002 -10.192 -7.353 1.00 86.81 114 VAL A N 1
ATOM 864 C CA . VAL A 1 114 ? 12.641 -8.808 -7.686 1.00 86.81 114 VAL A CA 1
ATOM 865 C C . VAL A 1 114 ? 13.822 -7.895 -7.396 1.00 86.81 114 VAL A C 1
ATOM 867 O O . VAL A 1 114 ? 14.456 -8.000 -6.344 1.00 86.81 114 VAL A O 1
ATOM 870 N N . ALA A 1 115 ? 14.091 -6.981 -8.324 1.00 86.94 115 ALA A N 1
ATOM 871 C CA . ALA A 1 115 ? 15.049 -5.899 -8.163 1.00 86.94 115 ALA A CA 1
ATOM 872 C C . ALA A 1 115 ? 14.350 -4.560 -8.425 1.00 86.94 115 ALA A C 1
ATOM 874 O O . ALA A 1 115 ? 13.524 -4.454 -9.329 1.00 86.94 115 ALA A O 1
ATOM 875 N N . MET A 1 116 ? 14.688 -3.543 -7.633 1.00 86.81 116 MET A N 1
ATOM 876 C CA . MET A 1 116 ? 14.179 -2.186 -7.811 1.00 86.81 116 MET A CA 1
ATOM 877 C C . MET A 1 116 ? 15.201 -1.355 -8.583 1.00 86.81 116 MET A C 1
ATOM 879 O O . MET A 1 116 ? 16.365 -1.273 -8.189 1.00 86.81 116 MET A O 1
ATOM 883 N N . LEU A 1 117 ? 14.755 -0.718 -9.663 1.00 85.38 117 LEU A N 1
ATOM 884 C CA . LEU A 1 117 ? 15.534 0.288 -10.377 1.00 85.38 117 LEU A CA 1
ATOM 885 C C . LEU A 1 117 ? 15.236 1.652 -9.748 1.00 85.38 117 LEU A C 1
ATOM 887 O O . LEU A 1 117 ? 14.118 2.146 -9.846 1.00 85.38 117 LEU A O 1
ATOM 891 N N . THR A 1 118 ? 16.222 2.253 -9.085 1.00 82.50 118 THR A N 1
ATOM 892 C CA . THR A 1 118 ? 16.065 3.571 -8.441 1.00 82.50 118 THR A CA 1
ATOM 893 C C . THR A 1 118 ? 16.223 4.732 -9.418 1.00 82.50 118 THR A C 1
ATOM 895 O O . THR A 1 118 ? 15.786 5.843 -9.137 1.00 82.50 118 THR A O 1
ATOM 898 N N . SER A 1 119 ? 16.853 4.491 -10.567 1.00 82.19 119 SER A N 1
ATOM 899 C CA . SER A 1 119 ? 17.029 5.470 -11.631 1.00 82.19 119 SER A CA 1
ATOM 900 C C . SER A 1 119 ? 17.226 4.752 -12.960 1.00 82.19 119 SER A C 1
ATOM 902 O O . SER A 1 119 ? 17.976 3.777 -13.035 1.00 82.19 119 SER A O 1
ATOM 904 N N . LEU A 1 120 ? 16.551 5.237 -14.001 1.00 85.94 120 LEU A N 1
ATOM 905 C CA . LEU A 1 120 ? 16.671 4.734 -15.364 1.00 85.94 120 LEU A CA 1
ATOM 906 C C . LEU A 1 120 ? 16.811 5.918 -16.324 1.00 85.94 120 LEU A C 1
ATOM 908 O O . LEU A 1 120 ? 15.844 6.396 -16.906 1.00 85.94 120 LEU A O 1
ATOM 912 N N . THR A 1 121 ? 18.033 6.436 -16.421 1.00 87.12 121 THR A N 1
ATOM 913 C CA . THR A 1 121 ? 18.382 7.598 -17.258 1.00 87.12 121 THR A CA 1
ATOM 914 C C . THR A 1 121 ? 19.103 7.215 -18.547 1.00 87.12 121 THR A C 1
ATOM 916 O O . THR A 1 121 ? 19.314 8.059 -19.418 1.00 87.12 121 THR A O 1
ATOM 919 N N . GLN A 1 122 ? 19.500 5.950 -18.670 1.00 90.56 122 GLN A N 1
ATOM 920 C CA . GLN A 1 122 ? 20.223 5.395 -19.808 1.00 90.56 122 GLN A CA 1
ATOM 921 C C . GLN A 1 122 ? 19.633 4.035 -20.165 1.00 90.56 122 GLN A C 1
ATOM 923 O O . GLN A 1 122 ? 19.018 3.385 -19.319 1.00 90.56 122 GLN A O 1
ATOM 928 N N . ALA A 1 123 ? 19.799 3.627 -21.423 1.00 92.25 123 ALA A N 1
ATOM 929 C CA . ALA A 1 123 ? 19.301 2.339 -21.879 1.00 92.25 123 ALA A CA 1
ATOM 930 C C . ALA A 1 123 ? 19.996 1.205 -21.117 1.00 92.25 123 ALA A C 1
ATOM 932 O O . ALA A 1 123 ? 21.207 1.253 -20.878 1.00 92.25 123 ALA A O 1
ATOM 933 N N . ILE A 1 124 ? 19.224 0.193 -20.730 1.00 90.94 124 ILE A N 1
ATOM 934 C CA . ILE A 1 124 ? 19.757 -1.009 -20.095 1.00 90.94 124 ILE A CA 1
ATOM 935 C C . ILE A 1 124 ? 20.590 -1.762 -21.130 1.00 90.94 124 ILE A C 1
ATOM 937 O O . ILE A 1 124 ? 20.206 -1.893 -22.289 1.00 90.94 124 ILE A O 1
ATOM 941 N N . SER A 1 125 ? 21.750 -2.240 -20.692 1.00 87.06 125 SER A N 1
ATOM 942 C CA . SER A 1 125 ? 22.686 -2.961 -21.544 1.00 87.06 125 SER A CA 1
ATOM 943 C C . SER A 1 125 ? 22.084 -4.264 -22.095 1.00 87.06 125 SER A C 1
ATOM 945 O O . SER A 1 125 ? 21.416 -5.009 -21.375 1.00 87.06 125 SER A O 1
ATOM 947 N N . GLU A 1 126 ? 22.362 -4.544 -23.370 1.00 87.94 126 GLU A N 1
ATOM 948 C CA . GLU A 1 126 ? 21.952 -5.760 -24.098 1.00 87.94 126 GLU A CA 1
ATOM 949 C C . GLU A 1 126 ? 22.987 -6.906 -23.950 1.00 87.94 126 GLU A C 1
ATOM 951 O O . GLU A 1 126 ? 22.968 -7.879 -24.695 1.00 87.94 126 GLU A O 1
ATOM 956 N N . ASP A 1 127 ? 23.924 -6.805 -22.999 1.00 90.19 127 ASP A N 1
ATOM 957 C CA . ASP A 1 127 ? 24.971 -7.812 -22.737 1.00 90.19 127 ASP A CA 1
ATOM 958 C C . ASP A 1 127 ? 24.464 -9.068 -22.006 1.00 90.19 127 ASP A C 1
ATOM 960 O O . ASP A 1 127 ? 25.214 -10.027 -21.811 1.00 90.19 127 ASP A O 1
ATOM 964 N N . LYS A 1 128 ? 23.195 -9.064 -21.591 1.00 89.12 128 LYS A N 1
ATOM 965 C CA . LYS A 1 128 ? 22.521 -10.155 -20.884 1.00 89.12 128 LYS A CA 1
ATOM 966 C C . LYS A 1 128 ? 21.270 -10.572 -21.644 1.00 89.12 128 LYS A C 1
ATOM 968 O O . LYS A 1 128 ? 20.673 -9.766 -22.345 1.00 89.12 128 LYS A O 1
ATOM 973 N N . ASP A 1 129 ? 20.871 -11.824 -21.452 1.00 92.12 129 ASP A N 1
ATOM 974 C CA . ASP A 1 129 ? 19.590 -12.339 -21.934 1.00 92.12 129 ASP A CA 1
ATOM 975 C C . ASP A 1 129 ? 18.463 -11.869 -21.005 1.00 92.12 129 ASP A C 1
ATOM 977 O O . ASP A 1 129 ? 18.401 -12.263 -19.832 1.00 92.12 129 ASP A O 1
ATOM 981 N N . TRP A 1 130 ? 17.588 -11.011 -21.526 1.00 93.44 130 TRP A N 1
ATOM 982 C CA . TRP A 1 130 ? 16.453 -10.452 -20.797 1.00 93.44 130 TRP A CA 1
ATOM 983 C C . TRP A 1 130 ? 15.120 -11.095 -21.183 1.00 93.44 130 TRP A C 1
ATOM 985 O O . TRP A 1 130 ? 14.092 -10.726 -20.613 1.00 93.44 130 TRP A O 1
ATOM 995 N N . SER A 1 131 ? 15.118 -12.100 -22.064 1.00 93.12 131 SER A N 1
ATOM 996 C CA . SER A 1 131 ? 13.904 -12.755 -22.583 1.00 93.12 131 SER A CA 1
ATOM 997 C C . SER A 1 131 ? 12.999 -13.387 -21.519 1.00 93.12 131 SER A C 1
ATOM 999 O O . SER A 1 131 ? 11.802 -13.584 -21.737 1.00 93.12 131 SER A O 1
ATOM 1001 N N . HIS A 1 132 ? 13.547 -13.658 -20.334 1.00 92.38 132 HIS A N 1
ATOM 1002 C CA . HIS A 1 132 ? 12.826 -14.191 -19.176 1.00 92.38 132 HIS A CA 1
ATOM 1003 C C . HIS A 1 132 ? 12.648 -13.179 -18.034 1.00 92.38 132 HIS A C 1
ATOM 1005 O O . HIS A 1 132 ? 12.243 -13.554 -16.932 1.00 92.38 132 HIS A O 1
ATOM 1011 N N . THR A 1 133 ? 12.943 -11.902 -18.277 1.00 92.56 133 THR A N 1
ATOM 1012 C CA . THR A 1 133 ? 12.830 -10.832 -17.283 1.00 92.56 133 THR A CA 1
ATOM 1013 C C . THR A 1 133 ? 11.665 -9.913 -17.620 1.00 92.56 133 THR A C 1
ATOM 1015 O O . THR A 1 133 ? 11.590 -9.354 -18.712 1.00 92.56 133 THR A O 1
ATOM 1018 N N . LEU A 1 134 ? 10.766 -9.735 -16.650 1.00 93.25 134 LEU A N 1
ATOM 1019 C CA . LEU A 1 134 ? 9.687 -8.759 -16.721 1.00 93.25 134 LEU A CA 1
ATOM 1020 C C . LEU A 1 134 ? 10.163 -7.402 -16.199 1.00 93.25 134 LEU A C 1
ATOM 1022 O O . LEU A 1 134 ? 10.535 -7.274 -15.033 1.00 93.25 134 LEU A O 1
ATOM 1026 N N . PHE A 1 135 ? 10.051 -6.379 -17.038 1.00 93.50 135 PHE A N 1
ATOM 1027 C CA . PHE A 1 135 ? 10.187 -4.983 -16.654 1.00 93.50 135 PHE A CA 1
ATOM 1028 C C . PHE A 1 135 ? 8.800 -4.357 -16.520 1.00 93.50 135 PHE A C 1
ATOM 1030 O O . PHE A 1 135 ? 8.071 -4.198 -17.501 1.00 93.50 135 PHE A O 1
ATOM 1037 N N . ALA A 1 136 ? 8.454 -3.996 -15.286 1.00 92.62 136 ALA A N 1
ATOM 1038 C CA . ALA A 1 136 ? 7.275 -3.206 -14.964 1.00 92.62 136 ALA A CA 1
ATOM 1039 C C . ALA A 1 136 ? 7.706 -1.755 -14.711 1.00 92.62 136 ALA A C 1
ATOM 1041 O O . ALA A 1 136 ? 8.164 -1.421 -13.620 1.00 92.62 136 ALA A O 1
ATOM 1042 N N . VAL A 1 137 ? 7.616 -0.906 -15.736 1.00 92.25 137 VAL A N 1
ATOM 1043 C CA . VAL A 1 137 ? 8.011 0.514 -15.671 1.00 92.25 137 VAL A CA 1
ATOM 1044 C C . VAL A 1 137 ? 6.929 1.401 -16.296 1.00 92.25 137 VAL A C 1
ATOM 1046 O O . VAL A 1 137 ? 6.109 0.896 -17.075 1.00 92.25 137 VAL A O 1
ATOM 1049 N N . PRO A 1 138 ? 6.906 2.712 -15.992 1.00 92.56 138 PRO A N 1
ATOM 1050 C CA . PRO A 1 138 ? 6.028 3.646 -16.681 1.00 92.56 138 PRO A CA 1
ATOM 1051 C C . PRO A 1 138 ? 6.223 3.636 -18.202 1.00 92.56 138 PRO A C 1
ATOM 1053 O O . PRO A 1 138 ? 7.341 3.427 -18.681 1.00 92.56 138 PRO A O 1
ATOM 1056 N N . ALA A 1 139 ? 5.161 3.906 -18.964 1.00 92.31 139 ALA A N 1
ATOM 1057 C CA . ALA A 1 139 ? 5.205 3.949 -20.430 1.00 92.31 139 ALA A CA 1
ATOM 1058 C C . ALA A 1 139 ? 6.276 4.914 -20.960 1.00 92.31 139 ALA A C 1
ATOM 1060 O O . ALA A 1 139 ? 6.991 4.599 -21.912 1.00 92.31 139 ALA A O 1
ATOM 1061 N N . THR A 1 140 ? 6.475 6.049 -20.284 1.00 92.69 140 THR A N 1
ATOM 1062 C CA . THR A 1 140 ? 7.530 7.022 -20.616 1.00 92.69 140 THR A CA 1
ATOM 1063 C C . THR A 1 140 ? 8.954 6.466 -20.541 1.00 92.69 140 THR 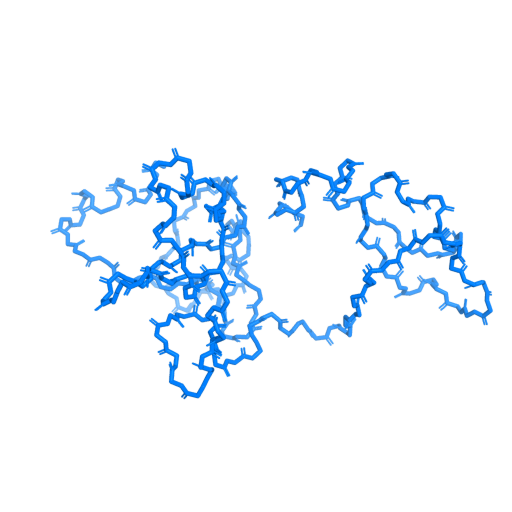A C 1
ATOM 1065 O O . THR A 1 140 ? 9.852 7.037 -21.156 1.00 92.69 140 THR A O 1
ATOM 1068 N N . LEU A 1 141 ? 9.180 5.361 -19.823 1.00 92.56 141 LEU A N 1
ATOM 1069 C CA . LEU A 1 141 ? 10.497 4.743 -19.657 1.00 92.56 141 LEU A CA 1
ATOM 1070 C C . LEU A 1 141 ? 10.713 3.500 -20.528 1.00 92.56 141 LEU A C 1
ATOM 1072 O O . LEU A 1 141 ? 11.810 2.943 -20.526 1.00 92.56 141 LEU A O 1
ATOM 1076 N N . GLN A 1 142 ? 9.714 3.081 -21.309 1.00 93.06 142 GLN A N 1
ATOM 1077 C CA . GLN A 1 142 ? 9.804 1.878 -22.142 1.00 93.06 142 GLN A CA 1
ATOM 1078 C C . GLN A 1 142 ? 10.987 1.928 -23.127 1.00 93.06 142 GLN A C 1
ATOM 1080 O O . GLN A 1 142 ? 11.609 0.906 -23.401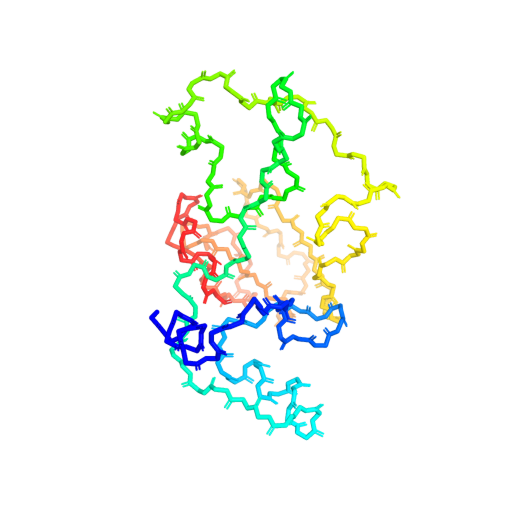 1.00 93.06 142 GLN A O 1
ATOM 1085 N N . ALA A 1 143 ? 11.345 3.118 -23.622 1.00 92.81 143 ALA A N 1
ATOM 1086 C CA . ALA A 1 143 ? 12.441 3.309 -24.576 1.00 92.81 143 ALA A CA 1
ATOM 1087 C C . ALA A 1 143 ? 13.836 2.955 -24.021 1.00 92.81 143 ALA A C 1
ATOM 1089 O O . ALA A 1 143 ? 14.772 2.781 -24.798 1.00 92.81 143 ALA A O 1
ATOM 1090 N N . TYR A 1 144 ? 13.983 2.858 -22.699 1.00 93.00 144 TYR A N 1
ATOM 1091 C CA . TYR A 1 144 ? 15.241 2.492 -22.046 1.00 93.00 144 TYR A CA 1
ATOM 1092 C C . TYR A 1 144 ? 15.386 0.981 -21.826 1.00 93.00 144 TYR A C 1
ATOM 1094 O O . TYR A 1 144 ? 16.424 0.538 -21.333 1.00 93.00 144 TYR A O 1
ATOM 1102 N N . LEU A 1 145 ? 14.357 0.191 -22.147 1.00 93.50 145 LEU A N 1
ATOM 1103 C CA . LEU A 1 145 ? 14.349 -1.246 -21.903 1.00 93.50 145 LEU A CA 1
ATOM 1104 C C . LEU A 1 145 ? 15.058 -2.029 -23.021 1.00 93.50 145 LEU A C 1
ATOM 1106 O O . LEU A 1 145 ? 15.013 -1.610 -24.182 1.00 93.50 145 LEU A O 1
ATOM 1110 N N . PRO A 1 146 ? 15.658 -3.190 -22.702 1.00 93.75 146 PRO A N 1
ATOM 1111 C CA . PRO A 1 146 ? 16.182 -4.109 -23.708 1.00 93.75 146 PRO A CA 1
ATOM 1112 C C . PRO A 1 146 ? 15.061 -4.605 -24.627 1.00 93.75 146 PRO A C 1
ATOM 1114 O O . PRO A 1 146 ? 13.928 -4.809 -24.189 1.00 93.75 146 PRO A O 1
ATOM 1117 N N . LYS A 1 147 ? 15.364 -4.821 -25.910 1.00 90.31 147 LYS A N 1
ATOM 1118 C CA . LYS A 1 147 ? 14.350 -5.198 -26.917 1.00 90.31 147 LYS A CA 1
ATOM 1119 C C . LYS A 1 147 ? 13.757 -6.587 -26.712 1.00 90.31 147 LYS A C 1
ATOM 1121 O O . LYS A 1 147 ? 12.629 -6.833 -27.126 1.00 90.31 147 LYS A O 1
ATOM 1126 N N . ASP A 1 148 ? 14.541 -7.496 -26.151 1.00 92.69 148 ASP A N 1
ATOM 1127 C CA . ASP A 1 148 ? 14.171 -8.882 -25.878 1.00 92.69 148 ASP A CA 1
ATOM 1128 C C . ASP A 1 148 ? 13.412 -9.041 -24.555 1.00 92.69 148 ASP A C 1
ATOM 1130 O O . ASP A 1 148 ? 12.867 -10.109 -24.291 1.00 92.69 148 ASP A O 1
ATOM 1134 N N . ALA A 1 149 ? 13.336 -7.990 -23.739 1.00 93.12 149 ALA A N 1
ATOM 1135 C CA . ALA A 1 149 ? 12.692 -8.036 -22.441 1.00 93.12 149 ALA A CA 1
ATOM 1136 C C . ALA A 1 149 ? 11.160 -8.131 -22.521 1.00 93.12 149 ALA A C 1
ATOM 1138 O O . ALA A 1 149 ? 10.509 -7.572 -23.408 1.00 93.12 149 ALA A O 1
ATOM 1139 N N . ILE A 1 150 ? 10.558 -8.773 -21.517 1.00 94.56 150 ILE A N 1
ATOM 1140 C CA . ILE A 1 150 ? 9.106 -8.748 -21.335 1.00 94.56 150 ILE A CA 1
ATOM 1141 C C . ILE A 1 150 ? 8.743 -7.399 -20.710 1.00 94.56 150 ILE A C 1
ATOM 1143 O O . ILE A 1 150 ? 9.246 -7.047 -19.645 1.00 94.56 150 ILE A O 1
ATOM 1147 N N . TYR A 1 151 ? 7.843 -6.650 -21.343 1.00 93.38 151 TYR A N 1
ATOM 1148 C CA . TYR A 1 151 ? 7.375 -5.359 -20.840 1.00 93.38 151 TYR A CA 1
ATOM 1149 C C . TYR A 1 151 ? 5.926 -5.433 -20.359 1.00 93.38 151 TYR A C 1
ATOM 1151 O O . TYR A 1 151 ? 5.065 -6.009 -21.027 1.00 93.38 151 TYR A O 1
ATOM 1159 N N . ARG A 1 152 ? 5.647 -4.796 -19.218 1.00 92.31 152 ARG A N 1
ATOM 1160 C CA . ARG A 1 152 ? 4.284 -4.525 -18.756 1.00 92.31 152 ARG A CA 1
ATOM 1161 C C . ARG A 1 152 ? 4.202 -3.087 -18.243 1.00 92.31 152 ARG A C 1
ATOM 1163 O O . ARG A 1 152 ? 5.013 -2.669 -17.421 1.00 92.31 152 ARG A O 1
ATOM 1170 N N . GLU A 1 153 ? 3.225 -2.335 -18.736 1.00 92.44 153 GLU A N 1
ATOM 1171 C CA . GLU A 1 153 ? 3.034 -0.928 -18.372 1.00 92.44 153 GLU A CA 1
ATOM 1172 C C . GLU A 1 153 ? 2.558 -0.788 -16.928 1.00 92.44 153 GLU A C 1
ATOM 1174 O O . GLU A 1 153 ? 1.461 -1.231 -16.591 1.00 92.44 153 GLU A O 1
ATOM 1179 N N . LEU A 1 154 ? 3.390 -0.180 -16.078 1.00 88.94 154 LEU A N 1
ATOM 1180 C CA . LEU A 1 154 ? 3.061 0.038 -14.665 1.00 88.94 154 LEU A CA 1
ATOM 1181 C C . LEU A 1 154 ? 2.155 1.253 -14.475 1.00 88.94 154 LEU A C 1
ATOM 1183 O O . LEU A 1 154 ? 1.223 1.218 -13.683 1.00 88.94 154 LEU A O 1
ATOM 1187 N N . ALA A 1 155 ? 2.442 2.324 -15.204 1.00 89.38 155 ALA A N 1
ATOM 1188 C CA . ALA A 1 155 ? 1.726 3.586 -15.147 1.00 89.38 155 ALA A CA 1
ATOM 1189 C C . ALA A 1 155 ? 2.000 4.386 -16.423 1.00 89.38 155 ALA A C 1
ATOM 1191 O O . ALA A 1 155 ? 2.926 4.064 -17.175 1.00 89.38 155 ALA A O 1
ATOM 1192 N N . LYS A 1 156 ? 1.257 5.472 -16.644 1.00 88.38 156 LYS A N 1
ATOM 1193 C CA . LYS A 1 156 ? 1.496 6.341 -17.806 1.00 88.38 156 LYS A CA 1
ATOM 1194 C C . LYS A 1 156 ? 2.858 7.026 -17.732 1.00 88.38 156 LYS A C 1
ATOM 1196 O O . LYS A 1 156 ? 3.615 7.024 -18.699 1.00 88.38 156 LYS A O 1
ATOM 1201 N N . ASP A 1 157 ? 3.179 7.584 -16.572 1.00 88.62 157 ASP A N 1
ATOM 1202 C CA . ASP A 1 157 ? 4.434 8.275 -16.298 1.00 88.62 157 ASP A CA 1
ATOM 1203 C C . ASP A 1 157 ? 4.847 8.104 -14.825 1.00 88.62 157 ASP A C 1
ATOM 1205 O O . ASP A 1 157 ? 4.201 7.391 -14.060 1.00 88.62 157 ASP A O 1
ATOM 1209 N N . VAL A 1 158 ? 5.956 8.734 -14.434 1.00 82.62 158 VAL A N 1
ATOM 1210 C CA . VAL A 1 158 ? 6.528 8.635 -13.079 1.00 82.62 158 VAL A CA 1
ATOM 1211 C C . VAL A 1 158 ? 5.685 9.315 -11.992 1.00 82.62 158 VAL A C 1
ATOM 1213 O O . VAL A 1 158 ? 5.964 9.134 -10.811 1.00 82.62 158 VAL A O 1
ATOM 1216 N N . THR A 1 159 ? 4.681 10.105 -12.372 1.00 82.69 159 THR A N 1
ATOM 1217 C CA . THR A 1 159 ? 3.779 10.818 -11.456 1.00 82.69 159 THR A CA 1
ATOM 1218 C C . THR A 1 159 ? 2.428 10.117 -11.288 1.00 82.69 159 THR A C 1
ATOM 1220 O O . THR A 1 159 ? 1.704 10.397 -10.334 1.00 82.69 159 THR A O 1
ATOM 1223 N N . ASP A 1 160 ? 2.091 9.169 -12.167 1.00 80.88 160 ASP A N 1
ATOM 1224 C CA . ASP A 1 160 ? 0.849 8.393 -12.124 1.00 80.88 160 ASP A CA 1
ATOM 1225 C C . ASP A 1 160 ? 0.914 7.243 -11.097 1.00 80.88 160 ASP A C 1
ATOM 1227 O O . ASP A 1 160 ? 0.943 6.054 -11.419 1.00 80.88 160 ASP A O 1
ATOM 1231 N N . LEU A 1 161 ? 0.924 7.622 -9.816 1.00 75.94 161 LEU A N 1
ATOM 1232 C CA . LEU A 1 161 ? 0.939 6.689 -8.684 1.00 75.94 161 LEU A CA 1
ATOM 1233 C C . LEU A 1 161 ? -0.323 5.818 -8.627 1.00 75.94 161 LEU A C 1
ATOM 1235 O O . LEU A 1 161 ? -0.264 4.668 -8.201 1.00 75.94 161 LEU A O 1
ATOM 1239 N N . LYS A 1 162 ? -1.471 6.347 -9.065 1.00 76.75 162 LYS A N 1
ATOM 1240 C CA . LYS A 1 162 ? -2.748 5.634 -8.964 1.00 76.75 162 LYS A CA 1
ATOM 1241 C C . LYS A 1 162 ? -2.786 4.410 -9.875 1.00 76.75 162 LYS A C 1
ATOM 1243 O O . LYS A 1 162 ? -3.164 3.336 -9.415 1.00 76.75 162 LYS A O 1
ATOM 1248 N N . SER A 1 163 ? -2.366 4.545 -11.133 1.00 78.75 163 SER A N 1
ATOM 1249 C CA . SER A 1 163 ? -2.294 3.395 -12.042 1.00 78.75 163 SER A CA 1
ATOM 1250 C C . SER A 1 163 ? -1.263 2.367 -11.569 1.00 78.75 163 SER A C 1
ATOM 1252 O O . SER A 1 163 ? -1.549 1.171 -11.600 1.00 78.75 163 SER A O 1
ATOM 1254 N N . ALA A 1 164 ? -0.119 2.828 -11.043 1.00 75.19 164 ALA A N 1
ATOM 1255 C CA . ALA A 1 164 ? 0.922 1.952 -10.500 1.00 75.19 164 ALA A CA 1
ATOM 1256 C C . ALA A 1 164 ? 0.406 1.038 -9.378 1.00 75.19 164 ALA A C 1
ATOM 1258 O O . ALA A 1 164 ? 0.813 -0.119 -9.286 1.00 75.19 164 ALA A O 1
ATOM 1259 N N . ASN A 1 165 ? -0.531 1.526 -8.563 1.00 76.06 165 ASN A N 1
ATOM 1260 C CA . ASN A 1 165 ? -1.109 0.762 -7.459 1.00 76.06 165 ASN A CA 1
ATOM 1261 C C . ASN A 1 165 ? -2.130 -0.304 -7.904 1.00 76.06 165 ASN A C 1
ATOM 1263 O O . ASN A 1 165 ? -2.575 -1.108 -7.087 1.00 76.06 165 ASN A O 1
ATOM 1267 N N . HIS A 1 166 ? -2.549 -0.321 -9.171 1.00 69.12 166 HIS A N 1
ATOM 1268 C CA . HIS A 1 166 ? -3.602 -1.213 -9.681 1.00 69.12 166 HIS A CA 1
ATOM 1269 C C . HIS A 1 166 ? -3.108 -2.379 -10.537 1.00 69.12 166 HIS A C 1
ATOM 1271 O O . HIS A 1 166 ? -3.936 -3.135 -11.054 1.00 69.12 166 HIS A O 1
ATOM 1277 N N . MET A 1 167 ? -1.793 -2.507 -10.703 1.00 59.94 167 MET A N 1
ATOM 1278 C CA . MET A 1 167 ? -1.150 -3.430 -11.641 1.00 59.94 167 MET A CA 1
ATOM 1279 C C . MET A 1 167 ? -1.047 -4.876 -11.136 1.00 59.94 167 MET A C 1
ATOM 1281 O O . MET A 1 167 ? -0.933 -5.096 -9.913 1.00 59.94 167 MET A O 1
#

Organism: NCBI:txid214473

pLDDT: mean 86.41, std 10.4, range [51.25, 96.62]

Radius of gyration: 19.4 Å; chains: 1; bounding box: 50×46×47 Å

Secondary structure (DSSP, 8-state):
-HHHHHHHHHTS------SS-TTSPPP-SHHHHHHHHTTTSS-----PPPSSSSPPPEEE-SSSSBEEEE--SS-HHHHHHHSTT-B-TT----TTS-SSTTSSS-S---SS-----S---SPPPSSS--TT-EEEE-GGGGGGS-TTSEEEE--SSTT-HHHHTT-

Sequence (167 aa):
PIGRAILKYTNLPIAAPSANISSRPSPTTFSHVFNDMDGRVEGIVNGDQSEEGLESTVLDCTQYPYRIARPGAITEEMIDSVLPGSVDHDAQLNTEKPIAPGMKYKHYSPQTPVAMLTSLTQAISEDKDWSHTLFAVPATLQAYLPKDAIYRELAKDVTDLKSANHM

InterPro domains:
  IPR005145 Threonylcarbamoyl-AMP synthase, C-terminal domain [PF03481] (74-126)
  IPR006070 Threonylcarbamoyl-AMP synthase-like domain [PF01300] (1-72)
  IPR006070 Threonylcarbamoyl-AMP synthase-like domain [PS51163] (1-74)
  IPR017945 DHBP synthase RibB-like alpha/beta domain superfamily [SSF55821] (1-79)
  IPR038385 Threonylcarbamoyl-AMP synthase, C-terminal domain superfamily [G3DSA:3.40.50.11030] (89-166)
  IPR050156 Threonylcarbamoyl-AMP synthase, SUA5 [PTHR17490] (2-82)

Foldseek 3Di:
DVVVVVCVVVVDDDDDDALADPQAAGDQAQVRNCVGCPVPDPDDDHDGGHQQLWDDFDWAPPDWLIEGLDDGPCDPVNVCVVVPPSYDPPDDHPLVDRPDPPRPDPRHDDPDDDDDDPDQPAADDPPDQQLPPEDAEAPVRPVSYDPNHHYDHQHPHPPRSRSNSRD